Protein AF-A0A916QEV8-F1 (afdb_monomer_lite)

pLDDT: mean 84.09, std 6.14, range [63.28, 92.62]

Foldseek 3Di:
DLVVLVVVLVVQLVVLQVVLVVCVVVVVPVVSVVSNVVSVVSVVVSVVVVVD

Structure (mmCIF, N/CA/C/O backbone):
data_AF-A0A916QEV8-F1
#
_entry.id   AF-A0A916QEV8-F1
#
loop_
_atom_site.group_PDB
_atom_site.id
_atom_site.type_symbol
_atom_site.label_atom_id
_atom_site.label_alt_id
_atom_site.label_comp_id
_atom_site.label_asym_id
_atom_site.label_entity_id
_atom_site.label_seq_id
_atom_site.pdbx_PDB_ins_code
_atom_site.Cartn_x
_atom_site.Cartn_y
_atom_site.Cartn_z
_atom_site.occupancy
_atom_site.B_iso_or_equiv
_atom_site.auth_seq_id
_atom_site.auth_comp_id
_atom_site.auth_asym_id
_atom_site.auth_atom_id
_atom_site.pdbx_PDB_model_num
ATOM 1 N N . MET A 1 1 ? 8.739 5.918 -20.810 1.00 63.28 1 MET A N 1
ATOM 2 C CA . MET A 1 1 ? 7.345 5.464 -20.584 1.00 63.28 1 MET A CA 1
ATOM 3 C C . MET A 1 1 ? 7.223 4.550 -19.366 1.00 63.28 1 MET A C 1
ATOM 5 O O . MET A 1 1 ? 6.366 4.809 -18.537 1.00 63.28 1 MET A O 1
ATOM 9 N N . ILE A 1 2 ? 8.115 3.572 -19.175 1.00 73.19 2 ILE A N 1
ATOM 10 C CA . ILE A 1 2 ? 8.055 2.618 -18.047 1.00 73.19 2 ILE A CA 1
ATOM 11 C C . ILE A 1 2 ? 8.166 3.258 -16.646 1.00 73.19 2 ILE A C 1
ATOM 13 O O . ILE A 1 2 ? 7.500 2.843 -15.705 1.00 73.19 2 ILE A O 1
ATOM 17 N N . TRP A 1 3 ? 8.939 4.340 -16.524 1.00 75.44 3 TRP A N 1
ATOM 18 C CA . TRP A 1 3 ? 9.078 5.112 -15.284 1.00 75.44 3 TRP A CA 1
ATOM 19 C C . TRP A 1 3 ? 7.785 5.809 -14.847 1.00 75.44 3 TRP A C 1
ATOM 21 O O . TRP A 1 3 ? 7.563 5.986 -13.655 1.00 75.44 3 TRP A O 1
ATOM 31 N N . ILE A 1 4 ? 6.916 6.170 -15.800 1.00 82.25 4 ILE A N 1
ATOM 32 C CA . ILE A 1 4 ? 5.615 6.786 -15.501 1.00 82.25 4 ILE A CA 1
ATOM 33 C C . ILE A 1 4 ? 4.692 5.746 -14.866 1.00 82.25 4 ILE A C 1
ATOM 35 O O . ILE A 1 4 ? 4.036 6.066 -13.885 1.00 82.25 4 ILE A O 1
ATOM 39 N N . LEU A 1 5 ? 4.712 4.504 -15.368 1.00 78.75 5 LEU A N 1
ATOM 40 C CA . LEU A 1 5 ? 3.978 3.364 -14.803 1.00 78.75 5 LEU A CA 1
ATOM 41 C C . LEU A 1 5 ? 4.425 3.035 -13.374 1.00 78.75 5 LEU A C 1
ATOM 43 O O . LEU A 1 5 ? 3.589 2.850 -12.495 1.00 78.75 5 LEU A O 1
ATOM 47 N N . TYR A 1 6 ? 5.735 3.022 -13.114 1.00 81.00 6 TYR A N 1
ATOM 48 C CA . TYR A 1 6 ? 6.240 2.860 -11.749 1.00 81.00 6 TYR A CA 1
ATOM 49 C C . TYR A 1 6 ? 5.859 4.032 -10.843 1.00 81.00 6 TYR A C 1
ATOM 51 O O . TYR A 1 6 ? 5.490 3.818 -9.692 1.00 81.00 6 TYR A O 1
ATOM 59 N N . GLY A 1 7 ? 5.915 5.263 -11.359 1.00 83.25 7 GLY A N 1
ATOM 60 C CA . GLY A 1 7 ? 5.519 6.460 -10.624 1.00 83.25 7 GLY A CA 1
ATOM 61 C C . GLY A 1 7 ? 4.038 6.449 -10.244 1.00 83.25 7 GLY A C 1
ATOM 62 O O . GLY A 1 7 ? 3.706 6.695 -9.086 1.00 83.25 7 GLY A O 1
ATOM 63 N N . THR A 1 8 ? 3.145 6.105 -11.177 1.00 85.31 8 THR A N 1
ATOM 64 C CA . THR A 1 8 ? 1.708 5.985 -10.895 1.00 85.31 8 THR A CA 1
ATOM 65 C C . THR A 1 8 ? 1.415 4.836 -9.945 1.00 85.31 8 THR A C 1
ATOM 67 O O . THR A 1 8 ? 0.642 5.029 -9.011 1.00 85.31 8 THR A O 1
ATOM 70 N N . ALA A 1 9 ? 2.060 3.680 -10.106 1.00 84.19 9 ALA A N 1
ATOM 71 C CA . ALA A 1 9 ? 1.894 2.554 -9.193 1.00 84.19 9 ALA A CA 1
ATOM 72 C C . ALA A 1 9 ? 2.368 2.874 -7.770 1.00 84.19 9 ALA A C 1
ATOM 74 O O . ALA A 1 9 ? 1.654 2.600 -6.805 1.00 84.19 9 ALA A O 1
ATOM 75 N N . ALA A 1 10 ? 3.537 3.503 -7.624 1.00 83.88 10 ALA A N 1
ATOM 76 C CA . ALA A 1 10 ? 4.054 3.938 -6.331 1.00 83.88 10 ALA A CA 1
ATOM 77 C C . ALA A 1 10 ? 3.138 4.991 -5.689 1.00 83.88 10 ALA A C 1
ATOM 79 O O . ALA A 1 10 ? 2.845 4.907 -4.496 1.00 83.88 10 ALA A O 1
ATOM 80 N N . TYR A 1 11 ? 2.626 5.937 -6.482 1.00 87.56 11 TYR A N 1
ATOM 81 C CA . TYR A 1 11 ? 1.686 6.956 -6.017 1.00 87.56 11 TYR A CA 1
ATOM 82 C C . TYR A 1 11 ? 0.357 6.348 -5.541 1.00 87.56 11 TYR A C 1
ATOM 84 O O . TYR A 1 11 ? -0.102 6.652 -4.440 1.00 87.56 11 TYR A O 1
ATOM 92 N N . LEU A 1 12 ? -0.229 5.436 -6.324 1.00 86.69 12 LEU A N 1
ATOM 93 C CA . LEU A 1 12 ? -1.451 4.705 -5.973 1.00 86.69 12 LEU A CA 1
ATOM 94 C C . LEU A 1 12 ? -1.267 3.860 -4.712 1.00 86.69 12 LEU A C 1
ATOM 96 O O . LEU A 1 12 ? -2.118 3.897 -3.822 1.00 86.69 12 LEU A O 1
ATOM 100 N N . THR A 1 13 ? -0.141 3.153 -4.608 1.00 88.81 13 THR A N 1
ATOM 101 C CA . THR A 1 13 ? 0.215 2.344 -3.433 1.00 88.81 13 THR A CA 1
ATOM 102 C C . THR A 1 13 ? 0.343 3.220 -2.187 1.00 88.81 13 THR A C 1
ATOM 104 O O . THR A 1 13 ? -0.221 2.907 -1.140 1.00 88.81 13 THR A O 1
ATOM 107 N N . TYR A 1 14 ? 1.033 4.358 -2.294 1.00 88.00 14 TYR A N 1
ATOM 108 C CA . TYR A 1 14 ? 1.196 5.297 -1.186 1.00 88.00 14 TYR A CA 1
ATOM 109 C C . TYR A 1 14 ? -0.146 5.879 -0.721 1.00 88.00 14 TYR A C 1
ATOM 111 O O . TYR A 1 14 ? -0.427 5.922 0.478 1.00 88.00 14 TYR A O 1
ATOM 119 N N . TYR A 1 15 ? -0.999 6.288 -1.663 1.00 89.31 15 TYR A N 1
ATOM 120 C CA . TYR A 1 15 ? -2.294 6.885 -1.344 1.00 89.31 15 TYR A CA 1
ATOM 121 C C . TYR A 1 15 ? -3.248 5.874 -0.698 1.00 89.31 15 TYR A C 1
ATOM 123 O O . TYR A 1 15 ? -3.879 6.163 0.319 1.00 89.31 15 TYR A O 1
ATOM 131 N N . THR A 1 16 ? -3.315 4.654 -1.235 1.00 89.62 16 THR A N 1
ATOM 132 C CA . THR A 1 16 ? -4.126 3.577 -0.646 1.00 89.62 16 THR A CA 1
ATOM 133 C C . THR A 1 16 ? -3.613 3.153 0.726 1.00 89.62 16 THR A C 1
ATOM 135 O O . THR A 1 16 ? -4.416 2.954 1.637 1.00 89.62 16 THR A O 1
ATOM 138 N N . TYR A 1 17 ? -2.296 3.123 0.940 1.00 88.31 17 TYR A N 1
ATOM 139 C CA . TYR A 1 17 ? -1.728 2.875 2.265 1.00 88.31 17 TYR A CA 1
ATOM 140 C C . TYR A 1 17 ? -2.086 3.974 3.278 1.00 88.31 17 TYR A C 1
ATOM 142 O O . TYR A 1 17 ? -2.384 3.684 4.437 1.00 88.31 17 TYR A O 1
ATOM 150 N N . LEU A 1 18 ? -2.121 5.240 2.850 1.00 90.50 18 LEU A N 1
ATOM 151 C CA . LEU A 1 18 ? -2.607 6.354 3.670 1.00 90.50 18 LEU A CA 1
ATOM 152 C C . LEU A 1 18 ? -4.063 6.145 4.103 1.00 90.50 18 LEU A C 1
ATOM 154 O O . LEU A 1 18 ? -4.374 6.313 5.280 1.00 90.50 18 LEU A O 1
ATOM 158 N N . VAL A 1 19 ? -4.934 5.716 3.186 1.00 88.94 19 VAL A N 1
ATOM 159 C CA . VAL A 1 19 ? -6.339 5.397 3.491 1.00 88.94 19 VAL A CA 1
ATOM 160 C C . VAL A 1 19 ? -6.445 4.215 4.461 1.00 88.94 19 VAL A C 1
ATOM 162 O O . VAL A 1 19 ? -7.179 4.303 5.447 1.00 88.94 19 VAL A O 1
ATOM 165 N N . ALA A 1 20 ? -5.672 3.145 4.249 1.00 89.06 20 ALA A N 1
ATOM 166 C CA . ALA A 1 20 ? -5.608 2.005 5.167 1.00 89.06 20 ALA A CA 1
ATOM 167 C C . ALA A 1 20 ? -5.176 2.434 6.578 1.00 89.06 20 ALA A C 1
ATOM 169 O O . ALA A 1 20 ? -5.788 2.040 7.572 1.00 89.06 20 ALA A O 1
ATOM 170 N N . ARG A 1 21 ? -4.171 3.313 6.671 1.00 88.31 21 ARG A N 1
ATOM 171 C CA . ARG A 1 21 ? -3.685 3.865 7.938 1.00 88.31 21 ARG A CA 1
ATOM 172 C C . ARG A 1 21 ? -4.739 4.713 8.646 1.00 88.31 21 ARG A C 1
ATOM 174 O O . ARG A 1 21 ? -4.848 4.636 9.869 1.00 88.31 21 ARG A O 1
ATOM 181 N N . THR A 1 22 ? -5.512 5.506 7.908 1.00 92.62 22 THR A N 1
ATOM 182 C CA . THR A 1 22 ? -6.631 6.276 8.470 1.00 92.62 22 THR A CA 1
ATOM 183 C C . THR A 1 22 ? -7.712 5.341 9.015 1.00 92.62 22 THR A C 1
ATOM 185 O O . THR A 1 22 ? -8.135 5.503 10.156 1.00 92.62 22 THR A O 1
ATOM 188 N N . LEU A 1 23 ? -8.068 4.287 8.274 1.00 89.94 23 LEU A N 1
ATOM 189 C CA . LEU A 1 23 ? -9.030 3.270 8.719 1.00 89.94 23 LEU A CA 1
ATOM 190 C C . LEU A 1 23 ? -8.562 2.516 9.972 1.00 89.94 23 LEU A C 1
ATOM 192 O O . LEU A 1 23 ? -9.367 2.257 10.866 1.00 89.94 23 LEU A O 1
ATOM 196 N N . TRP A 1 24 ? -7.265 2.210 10.084 1.00 89.00 24 TRP A N 1
ATOM 197 C CA . TRP A 1 24 ? -6.694 1.633 11.306 1.00 89.00 24 TRP A CA 1
ATOM 198 C C . TRP A 1 24 ? -6.783 2.583 12.500 1.00 89.00 24 TRP A C 1
ATOM 200 O O . TRP A 1 24 ? -7.101 2.139 13.601 1.00 89.00 24 TRP A O 1
ATOM 210 N N . ARG A 1 25 ? -6.557 3.886 12.292 1.00 90.81 25 ARG A N 1
ATOM 211 C CA . ARG A 1 25 ? -6.711 4.904 13.346 1.00 90.81 25 ARG A CA 1
ATOM 212 C C . ARG A 1 25 ? -8.160 5.077 13.800 1.00 90.81 25 ARG A C 1
ATOM 214 O O . ARG A 1 25 ? -8.383 5.365 14.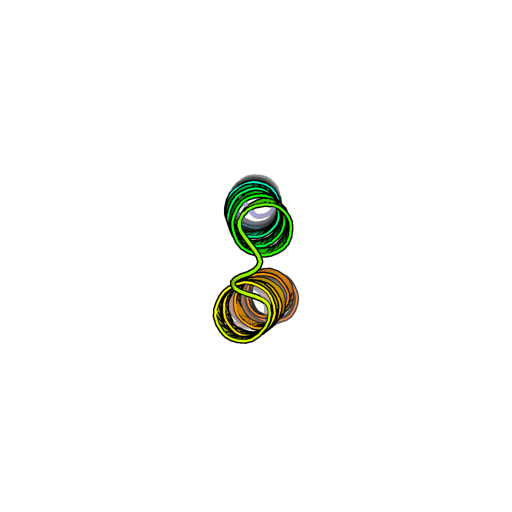968 1.00 90.81 25 ARG A O 1
ATOM 221 N N . GLU A 1 26 ? -9.126 4.861 12.912 1.00 92.19 26 GLU A N 1
ATOM 222 C CA . GLU A 1 26 ? -10.561 4.867 13.231 1.00 92.19 26 GLU A CA 1
ATOM 223 C C . GLU A 1 26 ? -11.061 3.556 13.871 1.00 92.19 26 GLU A C 1
ATOM 225 O O . GLU A 1 26 ? -12.253 3.416 14.13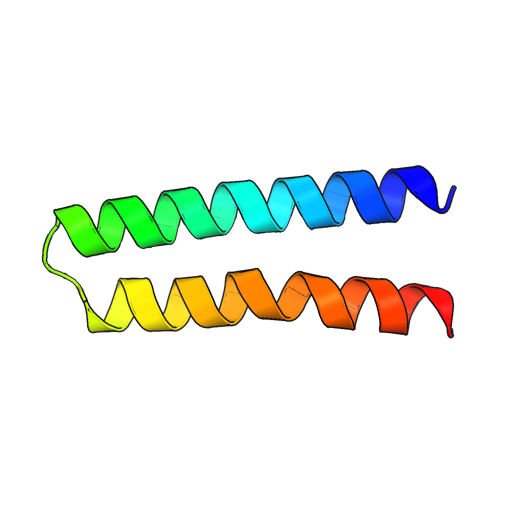4 1.00 92.19 26 GLU A O 1
ATOM 230 N N . GLY A 1 27 ? -10.187 2.565 14.094 1.00 89.94 27 GLY A N 1
ATOM 231 C CA . GLY A 1 27 ? -10.565 1.261 14.653 1.00 89.94 27 GLY A CA 1
ATOM 232 C C . GLY A 1 27 ? -11.236 0.308 13.653 1.00 89.94 27 GLY A C 1
ATOM 233 O O . GLY A 1 27 ? -11.619 -0.804 14.014 1.00 89.94 27 GLY A O 1
ATOM 234 N N . LYS A 1 28 ? -11.335 0.684 12.371 1.00 86.88 28 LYS A N 1
ATOM 235 C CA . LYS A 1 28 ? -11.895 -0.141 11.288 1.00 86.88 28 LYS A CA 1
ATOM 236 C C . LYS A 1 28 ? -10.829 -1.084 10.721 1.00 86.88 28 LYS A C 1
ATOM 238 O O . LYS A 1 28 ? -10.441 -0.987 9.556 1.00 86.88 28 LYS A O 1
ATOM 243 N N . LEU A 1 29 ? -10.359 -2.017 11.553 1.00 84.44 29 LEU A N 1
ATOM 244 C CA . LEU A 1 29 ? -9.264 -2.942 11.223 1.00 84.44 29 LEU A CA 1
ATOM 245 C C . LEU A 1 29 ? -9.524 -3.758 9.949 1.00 84.44 29 LEU A C 1
ATOM 247 O O . LEU A 1 29 ? -8.649 -3.822 9.091 1.00 84.44 29 LEU A O 1
ATOM 251 N N . ALA A 1 30 ? -10.731 -4.310 9.783 1.00 85.62 30 ALA A N 1
ATOM 252 C CA . ALA A 1 30 ? -11.092 -5.090 8.595 1.00 85.62 30 ALA A CA 1
ATOM 253 C C . ALA A 1 30 ? -11.008 -4.259 7.301 1.00 85.62 30 ALA A C 1
ATOM 255 O O . ALA A 1 30 ? -10.454 -4.717 6.303 1.00 85.62 30 ALA A O 1
ATOM 256 N N . GLY A 1 31 ? -11.490 -3.011 7.342 1.00 85.81 31 GLY A N 1
ATOM 257 C CA . GLY A 1 31 ? -11.394 -2.081 6.216 1.00 85.81 31 GLY A CA 1
ATOM 258 C C . GLY A 1 31 ? -9.946 -1.705 5.908 1.00 85.81 31 GLY A C 1
ATOM 259 O O . GLY A 1 31 ? -9.535 -1.738 4.754 1.00 85.81 31 GLY A O 1
ATOM 260 N N . GLY A 1 32 ? -9.144 -1.416 6.935 1.00 86.62 32 GLY A N 1
ATOM 261 C CA . GLY A 1 32 ? -7.727 -1.105 6.750 1.00 86.62 32 GLY A CA 1
ATOM 262 C C . GLY A 1 32 ? -6.918 -2.282 6.193 1.00 86.62 32 GLY A C 1
ATOM 263 O O . GLY A 1 32 ? -6.066 -2.077 5.335 1.00 86.62 32 GLY A O 1
ATOM 264 N N . ILE A 1 33 ? -7.216 -3.521 6.606 1.00 87.25 33 ILE A N 1
ATOM 265 C CA . ILE A 1 33 ? -6.581 -4.729 6.050 1.00 87.25 33 ILE A CA 1
ATOM 266 C C . ILE A 1 33 ? -6.975 -4.917 4.582 1.00 87.25 33 ILE A C 1
ATOM 268 O O . ILE A 1 33 ? -6.094 -5.106 3.748 1.00 87.25 33 ILE A O 1
ATOM 272 N N . ALA A 1 34 ? -8.264 -4.811 4.242 1.00 87.75 34 ALA A N 1
ATOM 273 C CA . ALA A 1 34 ? -8.725 -4.932 2.858 1.00 87.75 34 ALA A CA 1
ATOM 274 C C . ALA A 1 34 ? -8.055 -3.893 1.942 1.00 87.75 34 ALA A C 1
ATOM 276 O O . ALA A 1 34 ? -7.538 -4.235 0.880 1.00 87.75 34 ALA A O 1
ATOM 277 N N . VAL A 1 35 ? -7.985 -2.635 2.386 1.00 88.38 35 VAL A N 1
ATOM 278 C CA . VAL A 1 35 ? -7.318 -1.562 1.634 1.00 88.38 35 VAL A CA 1
ATOM 279 C C . VAL A 1 35 ? -5.801 -1.778 1.565 1.00 88.38 35 VAL A C 1
ATOM 281 O O . VAL A 1 35 ? -5.197 -1.514 0.529 1.00 88.38 35 VAL A O 1
ATOM 284 N N . GLY A 1 36 ? -5.177 -2.317 2.615 1.00 86.88 36 GLY A N 1
ATOM 285 C CA . GLY A 1 36 ? -3.760 -2.688 2.605 1.00 86.88 36 GLY A CA 1
ATOM 286 C C . GLY A 1 36 ? -3.431 -3.795 1.597 1.00 86.88 36 GLY A C 1
ATOM 287 O O . GLY A 1 36 ? -2.429 -3.706 0.890 1.00 86.88 36 GLY A O 1
ATOM 288 N N . VAL A 1 37 ? -4.297 -4.804 1.467 1.00 87.81 37 VAL A N 1
ATOM 289 C CA . VAL A 1 37 ? -4.157 -5.861 0.449 1.00 87.81 37 VAL A CA 1
ATOM 290 C C . VAL A 1 37 ? -4.295 -5.279 -0.962 1.00 87.81 37 VAL A C 1
ATOM 292 O O . VAL A 1 37 ? -3.504 -5.611 -1.847 1.00 87.81 37 VAL A O 1
ATOM 295 N N . ILE A 1 38 ? -5.232 -4.349 -1.171 1.00 86.69 38 ILE A N 1
ATOM 296 C CA . ILE A 1 38 ? -5.375 -3.628 -2.446 1.00 86.69 38 ILE A CA 1
ATOM 297 C C . ILE A 1 38 ? -4.106 -2.823 -2.761 1.00 86.69 38 ILE A C 1
ATOM 299 O O . ILE A 1 38 ? -3.617 -2.884 -3.886 1.00 86.69 38 ILE A O 1
ATOM 303 N N . ALA A 1 39 ? -3.519 -2.141 -1.773 1.00 86.31 39 ALA A N 1
ATOM 304 C CA . ALA A 1 39 ? -2.273 -1.396 -1.954 1.00 86.31 39 ALA A CA 1
ATOM 305 C C . ALA A 1 39 ? -1.124 -2.304 -2.438 1.00 86.31 39 ALA A C 1
ATOM 307 O O . ALA A 1 39 ? -0.403 -1.960 -3.37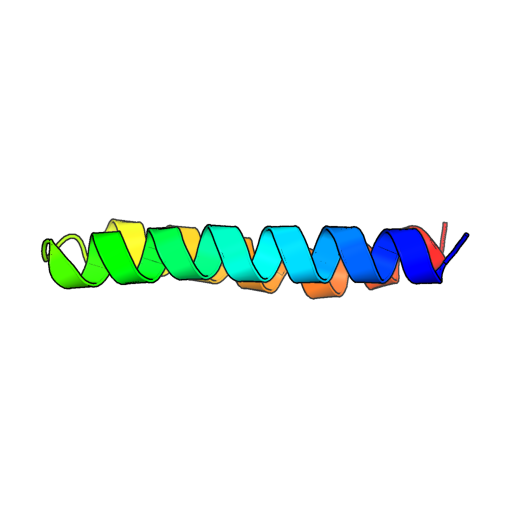2 1.00 86.31 39 ALA A O 1
ATOM 308 N N . LEU A 1 40 ? -0.995 -3.505 -1.865 1.00 83.62 40 LEU A N 1
ATOM 309 C CA . LEU A 1 40 ? 0.012 -4.489 -2.281 1.00 83.62 40 LEU A CA 1
ATOM 310 C C . LEU A 1 40 ? -0.239 -5.063 -3.681 1.00 83.62 40 LEU A C 1
ATOM 312 O O . LEU A 1 40 ? 0.706 -5.496 -4.335 1.00 83.62 40 LEU A O 1
ATOM 316 N N . SER A 1 41 ? -1.484 -5.033 -4.160 1.00 85.50 41 SER A N 1
ATOM 317 C CA . SER A 1 41 ? -1.883 -5.568 -5.469 1.00 85.50 41 SER A CA 1
ATOM 318 C C . SER A 1 41 ? -1.366 -4.723 -6.641 1.00 85.50 41 SER A C 1
ATOM 320 O O . SER A 1 41 ? -1.199 -5.236 -7.748 1.00 85.50 41 SER A O 1
ATOM 322 N N . PHE A 1 42 ? -1.063 -3.439 -6.419 1.00 80.75 42 PHE A N 1
ATOM 323 C CA . PHE A 1 42 ? -0.532 -2.562 -7.467 1.00 80.75 42 PHE A CA 1
ATOM 324 C C . PHE A 1 42 ? 0.895 -2.932 -7.886 1.00 80.75 42 PHE A C 1
ATOM 326 O O . PHE A 1 42 ? 1.259 -2.740 -9.045 1.00 80.75 42 PHE A O 1
ATOM 333 N N . VAL A 1 43 ? 1.695 -3.518 -6.992 1.00 77.88 43 VAL A N 1
ATOM 334 C CA . VAL A 1 43 ? 3.064 -3.959 -7.303 1.00 77.88 43 VAL A CA 1
ATOM 335 C C . VAL A 1 43 ? 3.081 -5.057 -8.382 1.00 77.88 43 VAL A C 1
ATOM 337 O O . VAL A 1 43 ? 3.684 -4.826 -9.433 1.00 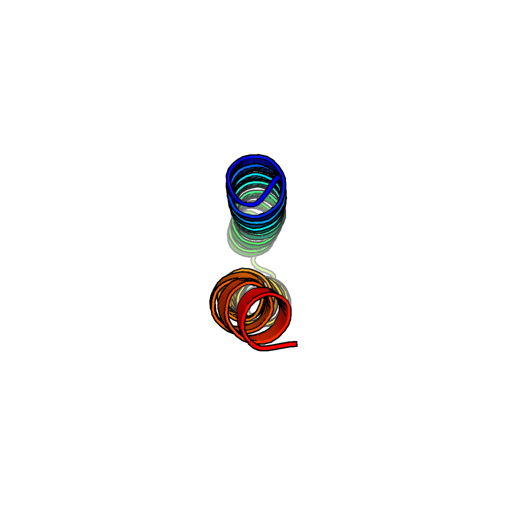77.88 43 VAL A O 1
ATOM 340 N N . PRO A 1 44 ? 2.395 -6.208 -8.216 1.00 82.38 44 PRO A N 1
ATOM 341 C CA . PRO A 1 44 ? 2.333 -7.230 -9.259 1.00 82.38 44 PRO A CA 1
ATOM 342 C C . PRO A 1 44 ? 1.590 -6.750 -10.511 1.00 82.38 44 PRO A C 1
ATOM 344 O O . PRO A 1 44 ? 1.966 -7.142 -11.612 1.00 82.38 44 PRO A O 1
ATOM 347 N N . LEU A 1 45 ? 0.603 -5.853 -10.381 1.00 81.00 45 LEU A N 1
ATOM 348 C CA . LEU A 1 45 ? -0.072 -5.244 -11.533 1.00 81.00 45 LEU A CA 1
ATOM 349 C C . LEU A 1 45 ? 0.904 -4.456 -12.420 1.00 81.00 45 LEU A C 1
ATOM 351 O O . LEU A 1 45 ? 0.816 -4.509 -13.645 1.00 81.00 45 LEU A O 1
ATOM 355 N N . THR A 1 46 ? 1.862 -3.761 -11.804 1.00 79.19 46 THR A N 1
ATOM 356 C CA . THR A 1 46 ? 2.893 -3.010 -12.531 1.00 79.19 46 THR A CA 1
ATOM 357 C C . THR A 1 46 ? 3.809 -3.949 -13.310 1.00 79.19 46 THR A C 1
ATOM 359 O O . THR A 1 46 ? 4.138 -3.659 -14.453 1.00 79.19 46 THR A O 1
ATOM 362 N N . VAL A 1 47 ? 4.179 -5.094 -12.723 1.00 79.56 47 VAL A N 1
ATOM 363 C CA . VAL A 1 47 ? 4.994 -6.125 -13.391 1.00 79.56 47 VAL A CA 1
ATOM 364 C C . VAL A 1 47 ? 4.220 -6.773 -14.543 1.00 79.56 47 VAL A C 1
ATOM 366 O O . VAL A 1 47 ? 4.767 -6.959 -15.625 1.00 79.56 47 VAL A O 1
ATOM 369 N N . TYR A 1 48 ? 2.931 -7.062 -14.352 1.00 81.06 48 TYR A N 1
ATOM 370 C CA . TYR A 1 48 ? 2.073 -7.617 -15.401 1.00 81.06 48 TYR A CA 1
ATOM 371 C C . TYR A 1 48 ? 1.939 -6.675 -16.609 1.00 81.06 48 TYR A C 1
ATOM 373 O O . TYR A 1 48 ? 2.086 -7.106 -17.751 1.00 81.06 48 TYR A O 1
ATOM 381 N N . LEU A 1 49 ? 1.739 -5.376 -16.363 1.00 76.31 49 LEU A N 1
ATOM 382 C CA . LEU A 1 49 ? 1.669 -4.351 -17.413 1.00 76.31 49 LEU A CA 1
ATOM 383 C C . LEU A 1 49 ? 2.990 -4.146 -18.169 1.00 76.31 49 LEU A C 1
ATOM 385 O O . LEU A 1 49 ? 2.981 -3.530 -19.226 1.00 76.31 49 LEU A O 1
ATOM 389 N N . GLN A 1 50 ? 4.121 -4.617 -17.639 1.00 73.69 50 GLN A N 1
ATOM 390 C CA . GLN A 1 50 ? 5.397 -4.616 -18.364 1.00 73.69 50 GLN A CA 1
ATOM 391 C C . GLN A 1 50 ? 5.588 -5.837 -19.261 1.00 73.69 50 GLN A C 1
ATOM 393 O O . GLN A 1 50 ? 6.395 -5.786 -20.184 1.00 73.69 50 GLN A O 1
ATOM 3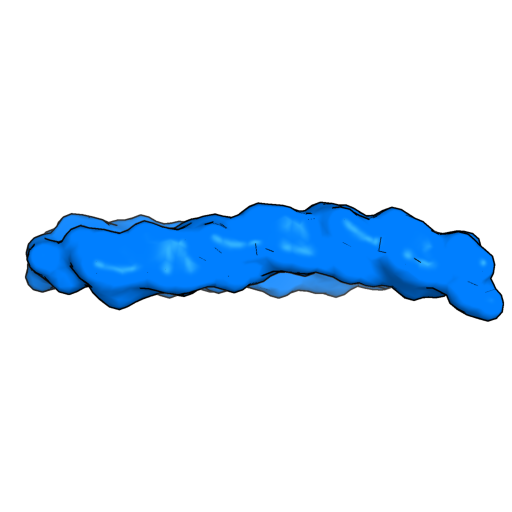98 N N . LEU A 1 51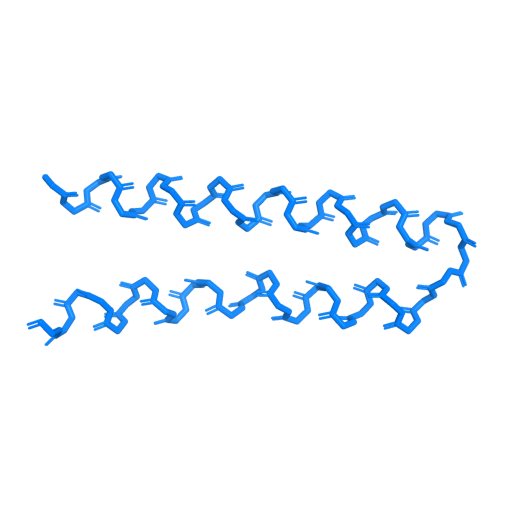 ? 4.909 -6.940 -18.944 1.00 74.12 51 LEU A N 1
ATOM 399 C CA . LEU A 1 51 ? 4.987 -8.203 -19.678 1.00 74.12 51 LEU A CA 1
ATOM 400 C C . LEU A 1 51 ? 4.015 -8.264 -20.865 1.00 74.12 51 LEU A C 1
ATOM 402 O O . LEU A 1 51 ? 4.164 -9.148 -21.705 1.00 74.12 51 LEU A O 1
ATOM 406 N N . THR A 1 52 ? 3.026 -7.366 -20.902 1.00 67.00 52 THR A N 1
ATOM 407 C CA . THR A 1 52 ? 2.014 -7.246 -21.966 1.00 67.00 52 THR A CA 1
ATOM 408 C C . THR A 1 52 ? 2.420 -6.165 -22.957 1.00 67.00 52 THR A C 1
ATOM 410 O O . THR A 1 52 ? 2.278 -6.406 -24.174 1.00 67.00 52 THR A O 1
#

Sequence (52 aa):
MIWILYGTAAYLTYYTYLVARTLWREGKLAGGIAVGVIALSFVPLTVYLQLT

Secondary structure (DSSP, 8-state):
-HHHHHHHHHHHHHHHHHHHHHHHHTT-HHHHHHHHHHHHHHHHHHHHHHH-

Organism: NCBI:txid2749268

Radius of gyration: 12.54 Å; chains: 1; bounding box: 21×15×37 Å